Protein AF-A0A4U8YZ59-F1 (afdb_monomer_lite)

pLDDT: mean 80.5, std 21.18, range [35.62, 97.38]

Secondary structure (DSSP, 8-state):
--PPP-------TTSTTSSS---HHHHHHHHHHHHHHHHHHHHT-----HHHHHHHHHHHHSPPPPPHHHHHHHHHHHHHH--

Structure (mmCIF, N/CA/C/O backbone):
data_AF-A0A4U8YZ59-F1
#
_entry.id   AF-A0A4U8YZ59-F1
#
loop_
_atom_site.group_PDB
_atom_site.id
_atom_site.type_symbol
_atom_site.label_atom_id
_atom_site.label_alt_id
_atom_site.label_comp_id
_atom_site.label_asym_id
_atom_site.label_entity_id
_atom_site.label_seq_id
_atom_site.pdbx_PDB_ins_code
_atom_site.Cartn_x
_atom_site.Cartn_y
_atom_site.Cartn_z
_atom_site.occupancy
_atom_site.B_iso_or_equiv
_atom_site.auth_seq_id
_atom_site.auth_comp_id
_atom_site.auth_asym_id
_atom_site.auth_atom_id
_atom_site.pdbx_PDB_model_num
ATOM 1 N N . MET A 1 1 ? 47.746 39.094 -65.122 1.00 43.28 1 MET A N 1
ATOM 2 C CA . MET A 1 1 ? 48.303 38.388 -63.948 1.00 43.28 1 MET A CA 1
ATOM 3 C C . MET A 1 1 ? 47.171 38.094 -62.975 1.00 43.28 1 MET A C 1
ATOM 5 O O . MET A 1 1 ? 46.670 39.019 -62.355 1.00 43.28 1 MET A O 1
ATOM 9 N N . ARG A 1 2 ? 46.711 36.842 -62.908 1.00 35.62 2 ARG A N 1
ATOM 10 C CA . ARG A 1 2 ? 45.715 36.354 -61.938 1.00 35.62 2 ARG A CA 1
ATOM 11 C C . ARG A 1 2 ? 46.382 35.207 -61.166 1.00 35.62 2 ARG A C 1
ATOM 13 O O . ARG A 1 2 ? 46.975 34.361 -61.835 1.00 35.62 2 ARG A O 1
ATOM 20 N N . PRO A 1 3 ? 46.378 35.211 -59.822 1.00 43.25 3 PRO A N 1
ATOM 21 C CA . PRO A 1 3 ? 47.109 34.223 -59.048 1.00 43.25 3 PRO A CA 1
ATOM 22 C C . PRO A 1 3 ? 46.371 32.883 -58.956 1.00 43.25 3 PRO A C 1
ATOM 24 O O . PRO A 1 3 ? 45.203 32.749 -59.321 1.00 43.25 3 PRO A O 1
ATOM 27 N N . LEU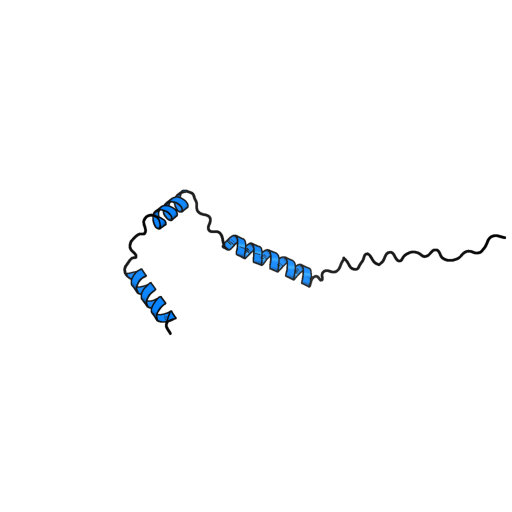 A 1 4 ? 47.164 31.915 -58.507 1.00 39.88 4 LEU A N 1
ATOM 28 C CA . LEU A 1 4 ? 47.014 30.474 -58.546 1.00 39.88 4 LEU A CA 1
ATOM 29 C C . LEU A 1 4 ? 45.839 29.923 -57.723 1.00 39.88 4 LEU A C 1
ATOM 31 O O . LEU A 1 4 ? 45.529 30.397 -56.633 1.00 39.88 4 LEU A O 1
ATOM 35 N N . PHE A 1 5 ? 45.288 28.822 -58.235 1.00 47.81 5 PHE A N 1
ATOM 36 C CA . PHE A 1 5 ? 44.597 27.780 -57.481 1.00 47.81 5 PHE A CA 1
ATOM 37 C C . PHE A 1 5 ? 45.401 27.358 -56.239 1.00 47.81 5 PHE A C 1
ATOM 39 O O . PHE A 1 5 ? 46.603 27.130 -56.362 1.00 47.81 5 PHE A O 1
ATOM 46 N N . THR A 1 6 ? 44.745 27.212 -55.079 1.00 47.69 6 THR A N 1
ATOM 47 C CA . THR A 1 6 ? 44.760 26.034 -54.170 1.00 47.69 6 THR A CA 1
ATOM 48 C C . THR A 1 6 ? 44.041 26.395 -52.859 1.00 47.69 6 THR A C 1
ATOM 50 O O . THR A 1 6 ? 44.229 27.488 -52.334 1.00 47.69 6 THR A O 1
ATOM 53 N N . GLN A 1 7 ? 43.296 25.422 -52.319 1.00 41.94 7 GLN A N 1
ATOM 54 C CA . GLN A 1 7 ? 42.589 25.368 -51.026 1.00 41.94 7 GLN A CA 1
ATOM 55 C C . GLN A 1 7 ? 41.079 25.634 -51.064 1.00 41.94 7 GLN A C 1
ATOM 57 O O . GLN A 1 7 ? 40.557 26.530 -50.402 1.00 41.94 7 GLN A O 1
ATOM 62 N N . GLU A 1 8 ? 40.356 24.740 -51.741 1.00 42.19 8 GLU A N 1
ATOM 63 C CA . GLU A 1 8 ? 39.031 24.335 -51.272 1.00 42.19 8 GLU A CA 1
ATOM 64 C C . GLU A 1 8 ? 39.223 23.569 -49.954 1.00 42.19 8 GLU A C 1
ATOM 66 O O . GLU A 1 8 ? 39.496 22.369 -49.923 1.00 42.19 8 GLU A O 1
ATOM 71 N N . ARG A 1 9 ? 39.172 24.299 -48.837 1.00 41.72 9 ARG A N 1
ATOM 72 C CA . ARG A 1 9 ? 39.116 23.692 -47.510 1.00 41.72 9 ARG A CA 1
ATOM 73 C C . ARG A 1 9 ? 37.697 23.155 -47.342 1.00 41.72 9 ARG A C 1
ATOM 75 O O . ARG A 1 9 ? 36.814 23.867 -46.870 1.00 41.72 9 ARG A O 1
ATOM 82 N N . VAL A 1 10 ? 37.478 21.910 -47.760 1.00 48.38 10 VAL A N 1
ATOM 83 C CA . VAL A 1 10 ? 36.320 21.128 -47.321 1.00 48.38 10 VAL A CA 1
ATOM 84 C C . VAL A 1 10 ? 36.407 21.084 -45.799 1.00 48.38 10 VAL A C 1
ATOM 86 O O . VAL A 1 10 ? 37.277 20.425 -45.229 1.00 48.38 10 VAL A O 1
ATOM 89 N N . ALA A 1 11 ? 35.561 21.874 -45.138 1.00 47.19 11 ALA A N 1
ATOM 90 C CA . ALA A 1 11 ? 35.333 21.745 -43.711 1.00 47.19 11 ALA A CA 1
ATOM 91 C C . ALA A 1 11 ? 34.947 20.280 -43.468 1.00 47.19 11 ALA A C 1
ATOM 93 O O . ALA A 1 11 ? 33.988 19.815 -44.094 1.00 47.19 11 ALA A O 1
ATOM 94 N N . PRO A 1 12 ? 35.693 19.520 -42.645 1.00 44.25 12 PRO A N 1
ATOM 95 C CA . PRO A 1 12 ? 35.391 18.119 -42.457 1.00 44.25 12 PRO A CA 1
ATOM 96 C C . PRO A 1 12 ? 34.017 18.051 -41.802 1.00 44.25 12 PRO A C 1
ATOM 98 O O . PRO A 1 12 ? 33.816 18.474 -40.664 1.00 44.25 12 PRO A O 1
ATOM 101 N N . SER A 1 13 ? 33.063 17.531 -42.562 1.00 49.81 13 SER A N 1
ATOM 102 C CA . SER A 1 13 ? 31.675 17.268 -42.198 1.00 49.81 13 SER A CA 1
ATOM 103 C C . SER A 1 13 ? 31.577 16.116 -41.182 1.00 49.81 13 SER A C 1
ATOM 105 O O . SER A 1 13 ? 30.741 15.232 -41.311 1.00 49.81 13 SER A O 1
ATOM 107 N N . ALA A 1 14 ? 32.470 16.088 -40.190 1.00 47.44 14 ALA A N 1
ATOM 108 C CA . ALA A 1 14 ? 32.696 14.956 -39.294 1.00 47.44 14 ALA A CA 1
ATOM 109 C C . ALA A 1 14 ? 32.745 15.349 -37.805 1.00 47.44 14 ALA A C 1
ATOM 111 O O . ALA A 1 14 ? 33.015 14.504 -36.962 1.00 47.44 14 ALA A O 1
ATOM 112 N N . GLY A 1 15 ? 32.448 16.607 -37.455 1.00 40.66 15 GLY A N 1
ATOM 113 C CA . GLY A 1 15 ? 32.161 16.986 -36.061 1.00 40.66 15 GLY A CA 1
ATOM 114 C C . GLY A 1 15 ? 30.741 16.617 -35.606 1.00 40.66 15 GLY A C 1
ATOM 115 O O . GLY A 1 15 ? 30.460 16.621 -34.416 1.00 40.66 15 GLY A O 1
ATOM 116 N N . LEU A 1 16 ? 29.860 16.260 -36.549 1.00 51.09 16 LEU A N 1
ATOM 117 C CA . LEU A 1 16 ? 28.445 15.919 -36.330 1.00 51.09 16 LEU A CA 1
ATOM 118 C C . LEU A 1 16 ? 28.220 14.484 -35.808 1.00 51.09 16 LEU A C 1
ATOM 120 O O . LEU A 1 16 ? 27.091 14.009 -35.788 1.00 51.09 16 LEU A O 1
ATOM 124 N N . PHE A 1 17 ? 29.283 13.777 -35.414 1.00 47.97 17 PHE A N 1
ATOM 125 C CA . PHE A 1 17 ? 29.232 12.364 -35.011 1.00 47.97 17 PHE A CA 1
ATOM 126 C C . PHE A 1 17 ? 29.759 12.100 -33.591 1.00 47.97 17 PHE A C 1
ATOM 128 O O . PHE A 1 17 ? 30.101 10.967 -33.266 1.00 47.97 17 PHE A O 1
ATOM 135 N N . LEU A 1 18 ? 29.801 13.115 -32.721 1.00 48.28 18 LEU A N 1
ATOM 136 C CA . LEU A 1 18 ? 29.944 12.894 -31.272 1.00 48.28 18 LEU A CA 1
ATOM 137 C C . LEU A 1 18 ? 28.591 12.761 -30.550 1.00 48.28 18 LEU A C 1
ATOM 139 O O . LEU A 1 18 ? 28.566 12.431 -29.371 1.00 48.28 18 LEU A O 1
ATOM 143 N N . ASP A 1 19 ? 27.478 12.923 -31.273 1.00 51.34 19 ASP A N 1
ATOM 144 C CA . ASP A 1 19 ? 26.120 12.900 -30.710 1.00 51.34 19 ASP A CA 1
ATOM 145 C C . ASP A 1 19 ? 25.398 11.545 -30.888 1.00 51.34 19 ASP A C 1
ATOM 147 O O . ASP A 1 19 ? 24.243 11.393 -30.500 1.00 51.34 19 ASP A O 1
ATOM 151 N N . GLY A 1 20 ? 26.057 10.543 -31.487 1.00 53.75 20 GLY A N 1
ATOM 152 C CA . GLY A 1 20 ? 25.441 9.259 -31.868 1.00 53.75 20 GLY A CA 1
ATOM 153 C C . GLY A 1 20 ? 25.703 8.069 -30.936 1.00 53.75 20 GLY A C 1
ATOM 154 O O . GLY A 1 20 ? 25.282 6.960 -31.253 1.00 53.75 20 GLY A O 1
ATOM 155 N N . LEU A 1 21 ? 26.422 8.252 -29.826 1.00 54.09 21 LEU A N 1
ATOM 156 C CA . LEU A 1 21 ? 26.886 7.156 -28.964 1.00 54.09 21 LEU A CA 1
ATOM 157 C C . LEU A 1 21 ? 26.639 7.457 -27.479 1.00 54.09 21 LEU A C 1
ATOM 159 O O . LEU A 1 21 ? 27.559 7.381 -26.669 1.00 54.09 21 LEU A O 1
ATOM 163 N N . LEU A 1 22 ? 25.386 7.706 -27.077 1.00 58.91 22 LEU A N 1
ATOM 164 C CA . LEU A 1 22 ? 25.005 7.089 -25.802 1.00 58.91 22 LEU A CA 1
ATOM 165 C C . LEU A 1 22 ? 25.213 5.589 -26.017 1.00 58.91 22 LEU A C 1
ATOM 167 O O . LEU A 1 22 ? 24.638 5.010 -26.942 1.00 58.91 22 LEU A O 1
ATOM 171 N N . SER A 1 23 ? 26.114 4.987 -25.245 1.00 83.56 23 SER A N 1
ATOM 172 C CA . SER A 1 23 ? 26.401 3.561 -25.365 1.00 83.56 23 SER A CA 1
ATOM 173 C C . SER A 1 23 ? 25.094 2.772 -25.236 1.00 83.56 23 SER A C 1
ATOM 175 O O . SER A 1 23 ? 24.175 3.203 -24.537 1.00 83.56 23 SER A O 1
ATOM 177 N N . LEU A 1 24 ? 25.003 1.586 -25.848 1.00 82.94 24 LEU A N 1
ATOM 178 C CA . LEU A 1 24 ? 23.875 0.673 -25.611 1.00 82.94 24 LEU A CA 1
ATOM 179 C C . LEU A 1 24 ? 23.634 0.480 -24.102 1.00 82.94 24 LEU A C 1
ATOM 181 O O . LEU A 1 24 ? 22.491 0.396 -23.663 1.00 82.94 24 LEU A O 1
ATOM 185 N N . SER A 1 25 ? 24.708 0.484 -23.308 1.00 86.31 25 SER A N 1
ATOM 186 C CA . SER A 1 25 ? 24.636 0.449 -21.849 1.00 86.31 25 SER A CA 1
ATOM 187 C C . SER A 1 25 ? 23.961 1.684 -21.254 1.00 86.31 25 SER A C 1
ATOM 189 O O . SER A 1 25 ? 23.112 1.525 -20.384 1.00 86.31 25 SER A O 1
ATOM 191 N N . ASP A 1 26 ? 24.281 2.892 -21.724 1.00 86.06 26 ASP A N 1
ATOM 192 C CA . ASP A 1 26 ? 23.666 4.128 -21.220 1.00 86.06 26 ASP A CA 1
ATOM 193 C C . ASP A 1 26 ? 22.173 4.173 -21.559 1.00 86.06 26 ASP A C 1
ATOM 195 O O . ASP A 1 26 ? 21.355 4.546 -20.719 1.00 86.06 26 ASP A O 1
ATOM 199 N N . PHE A 1 27 ? 21.798 3.709 -22.756 1.00 88.00 27 PHE A N 1
ATOM 200 C CA . PHE A 1 27 ? 20.395 3.564 -23.144 1.00 88.00 27 PHE A CA 1
ATOM 201 C C . PHE A 1 27 ? 19.656 2.549 -22.259 1.00 88.00 27 PHE A C 1
ATOM 203 O O . PHE A 1 27 ? 18.585 2.848 -21.730 1.00 88.00 27 PHE A O 1
ATOM 210 N N . VAL A 1 28 ? 20.231 1.358 -22.052 1.00 93.62 28 VAL A N 1
ATOM 211 C CA . VAL A 1 28 ? 19.616 0.317 -21.214 1.00 93.62 28 VAL A CA 1
ATOM 212 C C . VAL A 1 28 ? 19.481 0.798 -19.770 1.00 93.62 28 VAL A C 1
ATOM 214 O O . VAL A 1 28 ? 18.391 0.701 -19.210 1.00 93.62 28 VAL A O 1
ATOM 217 N N . ILE A 1 29 ? 20.536 1.370 -19.184 1.00 94.69 29 ILE A N 1
ATOM 218 C CA . ILE A 1 29 ? 20.509 1.911 -17.818 1.00 94.69 29 ILE A CA 1
ATOM 219 C C . ILE A 1 29 ? 19.441 3.000 -17.695 1.00 94.69 29 ILE A C 1
ATOM 221 O O . ILE A 1 29 ? 18.647 2.959 -16.755 1.00 94.69 29 ILE A O 1
ATOM 225 N N . GLY A 1 30 ? 19.377 3.926 -18.656 1.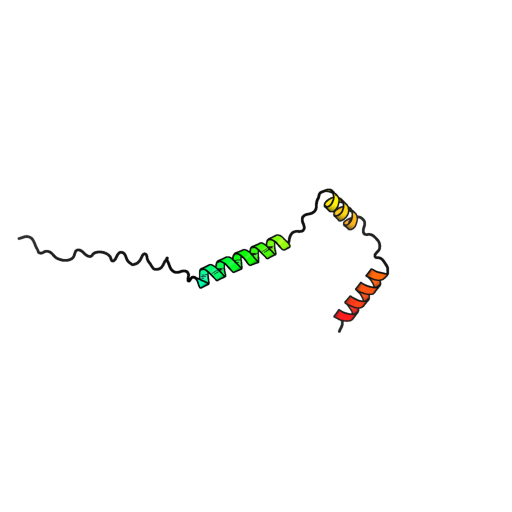00 94.94 30 GLY A N 1
ATOM 226 C CA . GLY A 1 30 ? 18.352 4.968 -18.694 1.00 94.94 30 GLY A CA 1
ATOM 227 C C . GLY A 1 30 ? 16.935 4.391 -18.723 1.00 94.94 30 GLY A C 1
ATOM 228 O O . GLY A 1 30 ? 16.109 4.754 -17.889 1.00 94.94 30 GLY A O 1
ATOM 229 N N . SER A 1 31 ? 16.674 3.431 -19.616 1.00 94.69 31 SER A N 1
ATOM 230 C CA . SER A 1 31 ? 15.351 2.803 -19.754 1.00 94.69 31 SER A CA 1
ATOM 231 C C . SER A 1 31 ? 14.924 2.018 -18.507 1.00 94.69 31 SER A C 1
ATOM 233 O O . SER A 1 31 ? 13.770 2.091 -18.085 1.00 94.69 31 SER A O 1
ATOM 235 N N . VAL A 1 32 ? 15.858 1.301 -17.870 1.00 96.25 32 VAL A N 1
ATOM 236 C CA . VAL A 1 32 ? 15.594 0.556 -16.633 1.00 96.25 32 VAL A CA 1
ATOM 237 C C . VAL A 1 32 ? 15.330 1.518 -15.481 1.00 96.25 32 VAL A C 1
ATOM 239 O O . VAL A 1 32 ? 14.424 1.278 -14.685 1.00 96.25 32 VAL A O 1
ATOM 242 N N . HIS A 1 33 ? 16.092 2.610 -15.390 1.00 96.75 33 HIS A N 1
ATOM 243 C CA . HIS A 1 33 ? 15.886 3.621 -14.362 1.00 96.75 33 HIS A CA 1
ATOM 244 C C . HIS A 1 33 ? 14.507 4.276 -14.488 1.00 96.75 33 HIS A C 1
ATOM 246 O O . HIS A 1 33 ? 13.781 4.346 -13.497 1.00 96.75 33 HIS A O 1
ATOM 252 N N . GLU A 1 34 ? 14.116 4.685 -15.697 1.00 96.94 34 GLU A N 1
ATOM 253 C CA . GLU A 1 34 ? 12.791 5.253 -15.956 1.00 96.94 34 GLU A CA 1
ATOM 254 C C . GLU A 1 34 ? 11.677 4.267 -15.574 1.00 96.94 34 GLU A C 1
ATOM 256 O O . GLU A 1 34 ? 10.764 4.613 -14.821 1.00 96.94 34 GLU A O 1
ATOM 261 N N . ALA A 1 35 ? 11.790 3.009 -16.013 1.00 96.75 35 ALA A N 1
ATOM 262 C CA . ALA A 1 35 ? 10.820 1.969 -15.690 1.00 96.75 35 ALA A CA 1
ATOM 263 C C . ALA A 1 35 ? 10.722 1.712 -14.177 1.00 96.75 35 ALA A C 1
ATOM 265 O O . ALA A 1 35 ? 9.624 1.543 -13.647 1.00 96.75 35 ALA A O 1
ATOM 266 N N . ALA A 1 36 ? 11.852 1.715 -13.464 1.00 96.75 36 ALA A N 1
ATOM 267 C CA . ALA A 1 36 ? 11.888 1.524 -12.019 1.00 96.75 36 ALA A CA 1
ATOM 268 C C . ALA A 1 36 ? 11.241 2.696 -11.267 1.00 96.75 36 ALA A C 1
ATOM 270 O O . ALA A 1 36 ? 10.424 2.471 -10.373 1.00 96.75 36 ALA A O 1
ATOM 271 N N . VAL A 1 37 ? 11.561 3.940 -11.642 1.00 96.56 37 VAL A N 1
ATOM 272 C CA . VAL A 1 37 ? 10.939 5.139 -11.057 1.00 96.56 37 VAL A CA 1
ATOM 273 C C . VAL A 1 37 ? 9.432 5.103 -11.272 1.00 96.56 37 VAL A C 1
ATOM 275 O O . VAL A 1 37 ? 8.676 5.267 -10.312 1.00 96.56 37 VAL A O 1
ATOM 278 N N . ARG A 1 38 ? 8.993 4.796 -12.497 1.00 94.50 38 ARG A N 1
ATOM 279 C CA . ARG A 1 38 ? 7.572 4.709 -1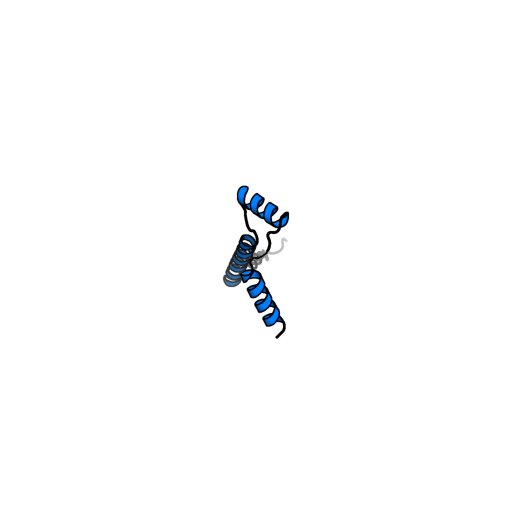2.821 1.00 94.50 38 ARG A CA 1
ATOM 280 C C . ARG A 1 38 ? 6.861 3.612 -12.031 1.00 94.50 38 ARG A C 1
ATOM 282 O O . ARG A 1 38 ? 5.791 3.856 -11.482 1.00 94.50 38 ARG A O 1
ATOM 289 N N . ALA A 1 39 ? 7.465 2.431 -11.920 1.00 94.31 39 ALA A N 1
ATOM 290 C CA . ALA A 1 39 ? 6.902 1.328 -11.146 1.00 94.31 39 ALA A CA 1
ATOM 291 C C . ALA A 1 39 ? 6.742 1.688 -9.659 1.00 94.31 39 ALA A C 1
ATOM 293 O O . ALA A 1 39 ? 5.717 1.380 -9.051 1.00 94.31 39 ALA A O 1
ATOM 294 N N . ILE A 1 40 ? 7.726 2.381 -9.074 1.00 94.00 40 ILE A N 1
ATOM 295 C CA . ILE A 1 40 ? 7.641 2.873 -7.693 1.00 94.00 40 ILE A CA 1
ATOM 296 C C . ILE A 1 40 ? 6.528 3.918 -7.568 1.00 94.00 40 ILE A C 1
ATOM 298 O O . ILE A 1 40 ? 5.736 3.861 -6.631 1.00 94.00 40 ILE A O 1
ATOM 302 N N . GLU A 1 41 ? 6.448 4.867 -8.499 1.00 92.25 41 GLU A N 1
ATOM 303 C CA . GLU A 1 41 ? 5.403 5.893 -8.526 1.00 92.25 41 GLU A CA 1
ATOM 304 C C . GLU A 1 41 ? 3.999 5.312 -8.595 1.00 92.25 41 GLU A C 1
ATOM 306 O O . GLU A 1 41 ? 3.144 5.692 -7.792 1.00 92.25 41 GLU A O 1
ATOM 311 N N . ASP A 1 42 ? 3.786 4.359 -9.495 1.00 89.75 42 ASP A N 1
ATOM 312 C CA . ASP A 1 42 ? 2.499 3.698 -9.661 1.00 89.75 42 ASP A CA 1
ATOM 313 C C . ASP A 1 42 ? 2.118 2.898 -8.401 1.00 89.75 42 ASP A C 1
ATOM 315 O O . ASP A 1 42 ? 0.945 2.862 -8.031 1.00 89.75 42 ASP A O 1
ATOM 319 N N . MET A 1 43 ? 3.097 2.339 -7.676 1.00 90.81 43 MET A N 1
ATOM 320 C CA . MET A 1 43 ? 2.861 1.618 -6.419 1.00 90.81 43 MET A CA 1
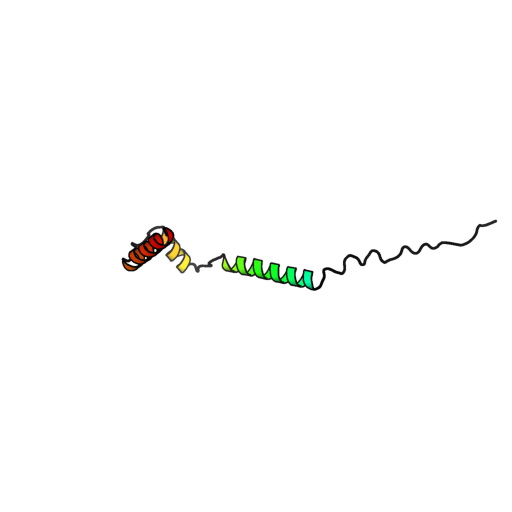ATOM 321 C C . MET A 1 43 ? 2.599 2.537 -5.211 1.00 90.81 43 MET A C 1
ATOM 323 O O . MET A 1 43 ? 2.053 2.085 -4.204 1.00 90.81 43 MET A O 1
ATOM 327 N N . ARG A 1 44 ? 2.958 3.828 -5.274 1.00 89.31 44 ARG A N 1
ATOM 328 C CA . ARG A 1 44 ? 2.781 4.771 -4.149 1.00 89.31 44 ARG A CA 1
ATOM 329 C C . ARG A 1 44 ? 1.340 5.235 -3.943 1.00 89.31 44 ARG A C 1
ATOM 331 O O . ARG A 1 44 ? 1.029 5.753 -2.872 1.00 89.31 44 ARG A O 1
ATOM 338 N N . MET A 1 45 ? 0.469 5.083 -4.937 1.00 87.38 45 MET A N 1
ATOM 339 C CA . MET A 1 45 ? -0.914 5.553 -4.863 1.00 87.38 45 MET A CA 1
ATOM 340 C C . MET A 1 45 ? -1.893 4.397 -4.681 1.00 87.38 45 MET A C 1
ATOM 342 O O . MET A 1 45 ? -2.063 3.559 -5.563 1.00 87.38 45 MET A O 1
ATOM 346 N N . ILE A 1 46 ? -2.620 4.413 -3.565 1.00 90.06 46 ILE A N 1
ATOM 347 C CA . ILE A 1 46 ? -3.796 3.561 -3.382 1.00 90.06 46 ILE A CA 1
ATOM 348 C C . ILE A 1 46 ? -4.989 4.285 -4.010 1.00 90.06 46 ILE A C 1
ATOM 350 O O . ILE A 1 46 ? -5.387 5.355 -3.549 1.00 90.06 46 ILE A O 1
ATOM 354 N N . ARG A 1 47 ? -5.554 3.713 -5.078 1.00 90.81 47 ARG A N 1
ATOM 355 C CA . ARG A 1 47 ? -6.804 4.197 -5.676 1.00 90.81 47 ARG A CA 1
ATOM 356 C C . ARG A 1 47 ? -7.971 3.475 -5.025 1.00 90.81 47 ARG A C 1
ATOM 358 O O . ARG A 1 47 ? -8.044 2.255 -5.098 1.00 90.81 47 ARG A O 1
ATOM 365 N N . LEU A 1 48 ? -8.864 4.243 -4.418 1.00 95.06 48 LEU A N 1
ATOM 366 C CA . LEU A 1 48 ? -10.079 3.738 -3.794 1.00 95.06 48 LEU A CA 1
ATOM 367 C C . LEU A 1 48 ? -11.281 4.079 -4.675 1.00 95.06 48 LEU A C 1
ATOM 369 O O . LEU A 1 48 ? -11.389 5.198 -5.186 1.00 95.06 48 LEU A O 1
ATOM 373 N N . ALA A 1 49 ? -12.211 3.141 -4.821 1.00 96.06 49 ALA A N 1
ATOM 374 C CA . ALA A 1 49 ? -13.544 3.437 -5.322 1.00 96.06 49 ALA A CA 1
ATOM 375 C C . ALA A 1 49 ? -14.280 4.393 -4.364 1.00 96.06 49 ALA A C 1
ATOM 377 O O . ALA A 1 49 ? -13.862 4.631 -3.227 1.00 96.06 49 ALA A O 1
ATOM 378 N N . ALA A 1 50 ? -15.404 4.955 -4.814 1.00 96.88 50 ALA A N 1
ATOM 379 C CA . ALA A 1 50 ? -16.172 5.910 -4.013 1.00 96.88 50 ALA A CA 1
ATOM 380 C C . ALA A 1 50 ? -16.649 5.308 -2.675 1.00 96.88 50 ALA A C 1
ATOM 382 O O . ALA A 1 50 ? -16.560 5.961 -1.636 1.00 96.88 50 ALA A O 1
ATOM 383 N N . GLU A 1 51 ? -17.106 4.053 -2.690 1.00 97.38 51 GLU A N 1
ATOM 384 C CA . GLU A 1 51 ? -17.546 3.335 -1.487 1.00 97.38 51 GLU A CA 1
ATOM 385 C C . GLU A 1 51 ? -16.388 3.090 -0.510 1.00 97.38 51 GLU A C 1
ATOM 387 O O . GLU A 1 51 ? -16.500 3.377 0.681 1.00 97.38 51 GLU A O 1
ATOM 392 N N . GLU A 1 52 ? -15.237 2.654 -1.020 1.00 97.12 52 GLU A N 1
ATOM 393 C CA . GLU A 1 52 ? -14.034 2.407 -0.220 1.00 97.12 52 GLU A CA 1
ATOM 394 C C . GLU A 1 52 ? -13.473 3.703 0.377 1.00 97.12 52 GLU A C 1
ATOM 396 O O . GLU A 1 52 ? -13.084 3.734 1.543 1.00 97.12 52 GLU A O 1
ATOM 401 N N . SER A 1 53 ? -13.488 4.798 -0.391 1.00 96.31 53 SER A N 1
ATOM 402 C CA . SER A 1 53 ? -13.080 6.128 0.077 1.00 96.31 53 SER A CA 1
ATOM 403 C C . SER A 1 53 ? -13.962 6.607 1.226 1.00 96.31 53 SER A C 1
ATOM 405 O O . SER A 1 53 ? -13.462 7.166 2.204 1.00 96.31 53 SER A O 1
ATOM 407 N N . ARG A 1 54 ? -15.274 6.360 1.135 1.00 96.75 54 ARG A N 1
ATOM 408 C CA . ARG A 1 54 ? -16.220 6.678 2.203 1.00 96.75 54 ARG A CA 1
ATOM 409 C C . ARG A 1 54 ? -15.948 5.837 3.449 1.00 96.75 54 ARG A C 1
ATOM 411 O O . ARG A 1 54 ? -15.833 6.403 4.531 1.00 96.75 54 ARG A O 1
ATOM 418 N N . ALA A 1 55 ? -15.794 4.522 3.299 1.00 95.94 55 ALA A N 1
ATOM 419 C CA . ALA A 1 55 ? -15.489 3.627 4.414 1.00 95.94 55 ALA A CA 1
ATOM 420 C C . ALA A 1 55 ? -14.158 3.994 5.097 1.00 95.94 55 ALA A C 1
ATOM 422 O O . ALA A 1 55 ? -14.059 3.982 6.324 1.00 95.94 55 ALA A O 1
ATOM 423 N N . PHE A 1 56 ? -13.147 4.376 4.313 1.00 95.94 56 PHE A N 1
ATOM 424 C CA . PHE A 1 56 ? -11.861 4.852 4.816 1.00 95.94 56 PHE A CA 1
ATOM 425 C C . PHE A 1 56 ? -11.997 6.170 5.591 1.00 95.94 56 PHE A C 1
ATOM 427 O O . PHE A 1 56 ? -11.488 6.283 6.706 1.00 95.94 56 PHE A O 1
ATOM 434 N N . ALA A 1 57 ? -12.730 7.145 5.045 1.00 96.06 57 ALA A N 1
ATOM 435 C CA . ALA A 1 57 ? -12.997 8.410 5.725 1.00 96.06 57 ALA A CA 1
ATOM 436 C C . ALA A 1 57 ? -13.761 8.201 7.043 1.00 96.06 57 ALA A C 1
ATOM 438 O O . ALA A 1 57 ? -13.388 8.768 8.069 1.00 96.06 57 ALA A O 1
ATOM 439 N N . GLU A 1 58 ? -14.786 7.345 7.045 1.00 96.62 58 GLU A N 1
ATOM 440 C CA . GLU A 1 58 ? -15.531 6.981 8.253 1.00 96.62 58 GLU A CA 1
ATOM 441 C C . GLU A 1 58 ? -14.621 6.313 9.296 1.00 96.62 58 GLU A C 1
ATOM 443 O O . GLU A 1 58 ? -14.696 6.663 10.470 1.00 96.62 58 GLU A O 1
ATOM 448 N N . ALA A 1 59 ? -13.709 5.424 8.889 1.00 94.81 59 ALA A N 1
ATOM 449 C CA . ALA A 1 59 ? -12.762 4.783 9.803 1.00 94.81 59 ALA A CA 1
ATOM 450 C C . ALA A 1 59 ? -11.765 5.767 10.446 1.00 94.81 59 ALA A C 1
ATOM 452 O O . ALA A 1 59 ? -11.360 5.554 11.588 1.00 94.81 59 ALA A O 1
ATOM 453 N N . ILE A 1 60 ? -11.382 6.841 9.743 1.00 95.12 60 ILE A N 1
ATOM 454 C CA . ILE A 1 60 ? -10.541 7.917 10.298 1.00 95.12 60 ILE A CA 1
ATOM 455 C C . ILE A 1 60 ? -11.338 8.782 11.276 1.00 95.12 60 ILE A C 1
ATOM 457 O O . ILE A 1 60 ? -10.849 9.100 12.359 1.00 95.12 60 ILE A O 1
ATOM 461 N N . LEU A 1 61 ? -12.553 9.182 10.893 1.00 97.06 61 LEU A N 1
ATOM 462 C CA . LEU A 1 61 ? -13.398 10.065 11.701 1.00 97.06 61 LEU A CA 1
ATOM 463 C C . LEU A 1 61 ? -13.952 9.361 12.945 1.00 97.06 61 LEU A C 1
ATOM 465 O O . LEU A 1 61 ? -14.168 9.997 13.974 1.00 97.06 61 LEU A O 1
ATOM 469 N N . GLN A 1 62 ? -14.197 8.057 12.847 1.00 95.75 62 GLN A N 1
ATOM 470 C CA . GLN A 1 62 ? -14.766 7.222 13.898 1.00 95.75 62 GLN A CA 1
ATOM 471 C C . GLN A 1 62 ? -13.911 5.963 14.074 1.00 95.75 62 GLN A C 1
ATOM 473 O O . GLN A 1 62 ? -14.302 4.864 13.659 1.00 95.75 62 GLN A O 1
ATOM 478 N N . PRO A 1 63 ? -12.724 6.106 14.688 1.00 92.06 63 PRO A N 1
ATOM 479 C CA . PRO A 1 63 ? -11.828 4.983 14.885 1.00 92.06 63 PRO A CA 1
ATOM 480 C C . PRO A 1 63 ? -12.491 3.940 15.784 1.00 92.06 63 PRO A C 1
ATOM 482 O O . PRO A 1 63 ? -12.945 4.225 16.893 1.00 92.06 63 PRO A O 1
ATOM 485 N N . ARG A 1 64 ? -12.544 2.703 15.292 1.00 89.25 64 ARG A N 1
ATOM 486 C CA . ARG A 1 64 ? -13.062 1.566 16.055 1.00 89.25 64 ARG A CA 1
ATOM 487 C C . ARG A 1 64 ? -12.036 1.118 17.086 1.00 89.25 64 ARG A C 1
ATOM 489 O O . ARG A 1 64 ? -10.829 1.213 16.863 1.00 89.25 64 ARG A O 1
ATOM 496 N N . GLU A 1 65 ? -12.515 0.568 18.197 1.00 92.12 65 GLU A N 1
ATOM 497 C CA . GLU A 1 65 ? -11.618 -0.007 19.1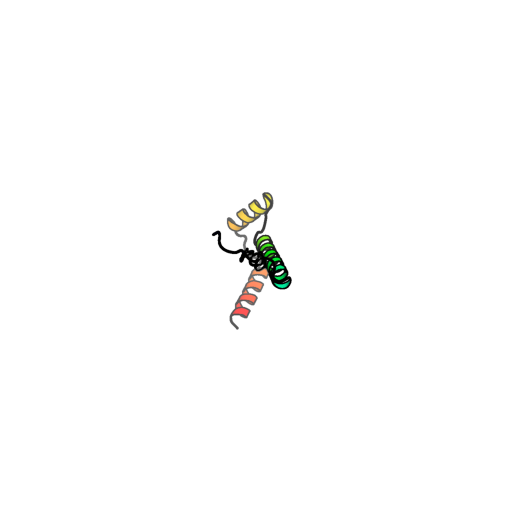91 1.00 92.12 65 GLU A CA 1
ATOM 498 C C . GLU A 1 65 ? -10.835 -1.193 18.600 1.00 92.12 65 GLU A C 1
ATOM 500 O O . GLU A 1 65 ? -11.401 -2.094 17.974 1.00 92.12 65 GLU A O 1
ATOM 505 N N . LEU A 1 66 ? -9.515 -1.203 18.813 1.00 91.06 66 LEU A N 1
ATOM 506 C CA . LEU A 1 66 ? -8.653 -2.292 18.364 1.00 91.06 66 LEU A CA 1
ATOM 507 C C . LEU A 1 66 ? -9.027 -3.611 19.063 1.00 91.06 66 LEU A C 1
ATOM 509 O O . LEU A 1 66 ? -9.103 -3.655 20.297 1.00 91.06 66 LEU A O 1
ATOM 513 N N . PRO A 1 67 ? -9.164 -4.724 18.325 1.00 94.94 67 PRO A N 1
ATOM 514 C CA . PRO A 1 67 ? -9.422 -6.018 18.936 1.00 94.94 67 PRO A CA 1
ATOM 515 C C . PRO A 1 67 ? -8.220 -6.463 19.778 1.00 94.94 67 PRO A C 1
ATOM 517 O O . PRO A 1 67 ? -7.064 -6.180 19.449 1.00 94.94 67 PRO A O 1
ATOM 520 N N . ALA A 1 68 ? -8.480 -7.222 20.847 1.00 95.62 68 ALA A N 1
ATOM 521 C CA . ALA A 1 68 ? -7.459 -7.648 21.811 1.00 95.62 68 ALA A CA 1
ATOM 522 C C . ALA A 1 68 ? -6.236 -8.313 21.151 1.00 95.62 68 ALA A C 1
ATOM 524 O O . ALA A 1 68 ? -5.100 -8.038 21.527 1.00 95.62 68 ALA A O 1
ATOM 525 N N . ARG A 1 69 ? -6.454 -9.117 20.101 1.00 96.12 69 ARG A N 1
ATOM 526 C CA . ARG A 1 69 ? -5.372 -9.767 19.342 1.00 96.12 69 ARG A CA 1
ATOM 527 C C . ARG A 1 69 ? -4.420 -8.765 18.679 1.00 96.12 69 ARG A C 1
ATOM 529 O O . ARG A 1 69 ? -3.210 -8.978 18.714 1.00 96.12 69 ARG A O 1
ATOM 536 N N . LEU A 1 70 ? -4.949 -7.677 18.111 1.00 94.31 70 LEU A N 1
ATOM 537 C CA . LEU A 1 70 ? -4.130 -6.615 17.514 1.00 94.31 70 LEU A CA 1
ATOM 538 C C . LEU A 1 70 ? -3.353 -5.853 18.590 1.00 94.31 70 LEU A C 1
ATOM 540 O O . LEU A 1 70 ? -2.163 -5.609 18.408 1.00 94.31 70 LEU A O 1
ATOM 544 N N . LYS A 1 71 ? -3.979 -5.572 19.742 1.00 95.75 71 LYS A N 1
ATOM 545 C CA . LYS A 1 71 ? -3.302 -4.952 20.895 1.00 95.75 71 LYS A CA 1
ATOM 546 C C . LYS A 1 71 ? -2.101 -5.795 21.354 1.00 95.75 71 LYS A C 1
ATOM 548 O O . LYS A 1 71 ? -1.000 -5.269 21.496 1.00 95.75 71 LYS A O 1
ATOM 553 N N . THR A 1 72 ? -2.270 -7.111 21.508 1.00 96.38 72 THR A N 1
ATOM 554 C CA . THR A 1 72 ? -1.177 -8.023 21.897 1.00 96.38 72 THR A CA 1
ATOM 555 C C . THR A 1 72 ? -0.065 -8.095 20.845 1.00 96.38 72 THR A C 1
ATOM 557 O O . THR A 1 72 ? 1.116 -8.133 21.196 1.00 96.38 72 THR A O 1
ATOM 560 N N . ALA A 1 73 ? -0.413 -8.116 19.554 1.00 95.25 73 ALA A N 1
ATOM 561 C CA . ALA A 1 73 ? 0.571 -8.131 18.472 1.00 95.25 73 ALA A CA 1
ATOM 562 C C . ALA A 1 73 ? 1.399 -6.837 18.434 1.00 95.25 73 ALA A C 1
ATOM 564 O O . ALA A 1 73 ? 2.624 -6.913 18.338 1.00 95.25 73 ALA A O 1
ATOM 565 N N . ALA A 1 74 ? 0.751 -5.679 18.589 1.00 94.69 74 ALA A N 1
ATOM 566 C CA . ALA A 1 74 ? 1.421 -4.384 18.667 1.00 94.69 74 ALA A CA 1
ATOM 567 C C . ALA A 1 74 ? 2.382 -4.318 19.863 1.00 94.69 74 ALA A C 1
ATOM 569 O O . ALA A 1 74 ? 3.543 -3.961 19.697 1.00 94.69 74 ALA A O 1
ATOM 570 N N . GLN A 1 75 ? 1.948 -4.763 21.048 1.00 95.62 75 GLN A N 1
ATOM 571 C CA . GLN A 1 75 ? 2.809 -4.822 22.237 1.00 95.62 75 GLN A CA 1
ATOM 572 C C . GLN A 1 75 ? 4.042 -5.708 22.033 1.00 95.62 75 GLN A C 1
ATOM 574 O O . GLN A 1 75 ? 5.130 -5.364 22.483 1.00 95.62 75 GLN A O 1
ATOM 579 N N . ARG A 1 76 ? 3.889 -6.857 21.363 1.00 95.44 76 ARG A N 1
ATOM 580 C CA . ARG A 1 76 ? 5.028 -7.723 21.033 1.00 95.44 76 ARG A CA 1
ATOM 581 C C . ARG A 1 76 ? 5.985 -7.041 20.056 1.00 95.44 76 ARG A C 1
ATOM 583 O O . ARG A 1 76 ? 7.187 -7.158 20.238 1.00 95.44 76 ARG A O 1
ATOM 590 N N . HIS A 1 77 ? 5.460 -6.355 19.043 1.00 93.75 77 HIS A N 1
ATOM 591 C CA . HIS A 1 77 ? 6.286 -5.645 18.072 1.00 93.75 77 HIS A CA 1
ATOM 592 C C . HIS A 1 77 ? 7.097 -4.522 18.728 1.00 93.75 77 HIS A C 1
ATOM 594 O O . HIS A 1 77 ? 8.299 -4.466 18.513 1.00 9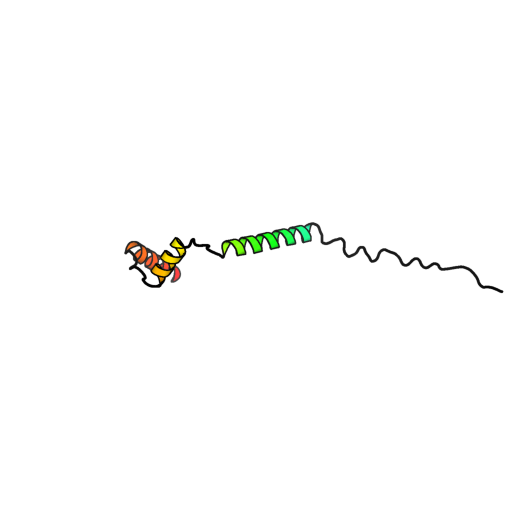3.75 77 HIS A O 1
ATOM 600 N N . ILE A 1 78 ? 6.463 -3.710 19.583 1.00 94.75 78 ILE A N 1
ATOM 601 C CA . ILE A 1 78 ? 7.130 -2.630 20.329 1.00 94.75 78 ILE A CA 1
ATOM 602 C C . ILE A 1 78 ? 8.268 -3.193 21.186 1.00 94.75 78 ILE A C 1
ATOM 604 O O . ILE A 1 78 ? 9.399 -2.753 21.044 1.00 94.75 78 ILE A O 1
ATOM 608 N N . ARG A 1 79 ? 8.009 -4.251 21.971 1.00 93.19 79 ARG A N 1
ATOM 609 C CA . ARG A 1 79 ? 9.056 -4.903 22.780 1.00 93.19 79 ARG A CA 1
ATOM 610 C C . ARG A 1 79 ? 10.247 -5.409 21.962 1.00 93.19 79 ARG A C 1
ATOM 612 O O . ARG A 1 79 ? 11.348 -5.458 22.485 1.00 93.19 79 ARG A O 1
ATOM 619 N N . ASN A 1 80 ? 10.034 -5.814 20.710 1.00 89.81 80 ASN A N 1
ATOM 620 C CA . ASN A 1 80 ? 11.111 -6.298 19.846 1.00 89.81 80 ASN A CA 1
ATOM 621 C C . ASN A 1 80 ? 11.953 -5.167 19.230 1.00 89.81 80 ASN A C 1
ATOM 623 O O . ASN A 1 80 ? 13.022 -5.462 18.715 1.00 89.81 80 ASN A O 1
ATOM 627 N N . LEU A 1 81 ? 11.469 -3.920 19.222 1.00 89.88 81 LEU A N 1
ATOM 628 C CA . LEU A 1 81 ? 12.228 -2.756 18.743 1.00 89.88 81 LEU A CA 1
ATOM 629 C C . LEU A 1 81 ? 13.133 -2.157 19.831 1.00 89.88 81 LEU A C 1
ATOM 631 O O . LEU A 1 81 ? 14.060 -1.423 19.506 1.00 89.88 81 LEU A O 1
ATOM 635 N N . ASP A 1 82 ? 12.865 -2.473 21.101 1.00 78.31 82 ASP A N 1
ATOM 636 C CA . ASP A 1 82 ? 13.621 -1.995 22.266 1.00 78.31 82 ASP A CA 1
ATOM 637 C C . ASP A 1 82 ? 14.851 -2.880 22.603 1.00 78.31 82 ASP A C 1
ATOM 639 O O . ASP A 1 82 ? 15.501 -2.675 23.632 1.00 78.31 82 ASP A O 1
ATOM 643 N N . HIS A 1 83 ? 15.168 -3.872 21.760 1.00 56.09 83 HIS A N 1
ATOM 644 C CA . HIS A 1 83 ? 16.303 -4.801 21.879 1.00 56.09 83 HIS A CA 1
ATOM 645 C C . HIS A 1 83 ? 17.243 -4.681 20.679 1.00 56.09 83 HIS A C 1
ATOM 647 O O . HIS A 1 83 ? 18.469 -4.806 20.902 1.00 56.09 83 HIS A O 1
#

Organism: Methylocella tundrae (NCBI:txid227605)

Sequence (83 aa):
MRPLFTQERVAPSAGLFLDGLLSLSDFVIGSVHEAAVRAIEDMRMIRLAAEESRAFAEAILQPRELPARLKTAAQRHIRNLDH

Radius of gyration: 33.32 Å; chains: 1; bounding box: 66×48×87 Å

InterPro domains:
  IPR010985 Ribbon-helix-helix [SSF47598] (19-74)
  IPR014795 Antitoxin TacA 1-like [PF08681] (23-77)

Foldseek 3Di:
DDDDDDDPPPPPPPVVPVPPDPDPVNVVVVVVVVVVVVVVVVVVDDDDDPVRVVVVVCCVVPPDDDDPVVVVVVVVVVVVVVD